Protein AF-A0A821GMG8-F1 (afdb_monomer_lite)

Foldseek 3Di:
DDFFLVSLQVLLVVLVVVVVLQPPLVVLCVLSVVSHPPDPVVVVVRGPDGDDDDPSNVVSSVSSVVSVPPDRDDDDDDPVDDDDDDD

Organism: NCBI:txid392030

Secondary structure (DSSP, 8-state):
--SSHHHHHHHHHHHHHTTTTSTTHHHHHHHHHTTS--SHHHHHHGGGPPP---HHHHHHHHHHHHHHHS----PPP-TTS------

Structure (mmCIF, N/CA/C/O backbone):
data_AF-A0A821GMG8-F1
#
_entry.id   AF-A0A821GMG8-F1
#
loop_
_atom_site.group_PDB
_atom_site.id
_atom_site.type_symbol
_atom_site.label_atom_id
_atom_site.label_alt_id
_atom_site.label_comp_id
_atom_site.label_asym_id
_atom_site.label_entity_id
_atom_site.label_seq_id
_atom_site.pdbx_PDB_ins_code
_atom_site.Cartn_x
_atom_site.Cartn_y
_atom_site.Cartn_z
_atom_site.occupancy
_atom_site.B_iso_or_equiv
_atom_site.auth_seq_id
_atom_site.auth_comp_id
_atom_site.auth_asym_id
_atom_site.auth_atom_id
_atom_site.pdbx_PDB_model_num
ATOM 1 N N . LEU A 1 1 ? -12.978 -6.201 3.216 1.00 65.12 1 LEU A N 1
ATOM 2 C CA . LEU A 1 1 ? -12.675 -4.767 3.429 1.00 65.12 1 LEU A CA 1
ATOM 3 C C . LEU A 1 1 ? -12.396 -4.571 4.914 1.00 65.12 1 LEU A C 1
ATOM 5 O O . LEU A 1 1 ? -13.017 -5.297 5.686 1.00 65.12 1 LEU A O 1
ATOM 9 N N . PRO A 1 2 ? -11.446 -3.706 5.311 1.00 65.88 2 PRO A N 1
ATOM 10 C CA . PRO A 1 2 ? -11.138 -3.484 6.723 1.00 65.88 2 PRO A CA 1
ATOM 11 C C . PRO A 1 2 ? -12.375 -2.934 7.436 1.00 65.88 2 PRO A C 1
ATOM 13 O O . PRO A 1 2 ? -12.980 -1.979 6.958 1.00 65.88 2 PRO A O 1
ATOM 16 N N . GLN A 1 3 ? -12.773 -3.551 8.545 1.00 70.62 3 GLN A N 1
ATOM 17 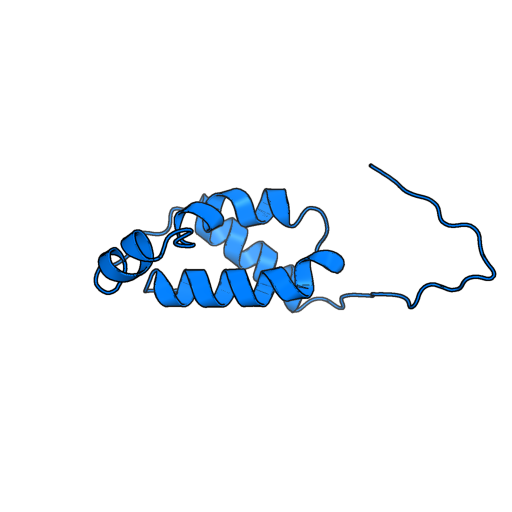C CA . GLN A 1 3 ? -13.959 -3.127 9.304 1.00 70.62 3 GLN A CA 1
ATOM 18 C C . GLN A 1 3 ? -13.603 -2.103 10.384 1.00 70.62 3 GLN A C 1
ATOM 20 O O . GLN A 1 3 ? -14.455 -1.353 10.862 1.00 70.62 3 GLN A O 1
ATOM 25 N N . THR A 1 4 ? -12.321 -2.053 10.750 1.00 73.94 4 THR A N 1
ATOM 26 C CA . THR A 1 4 ? -11.791 -1.135 11.750 1.00 73.94 4 THR A CA 1
ATOM 27 C C . THR A 1 4 ? -10.72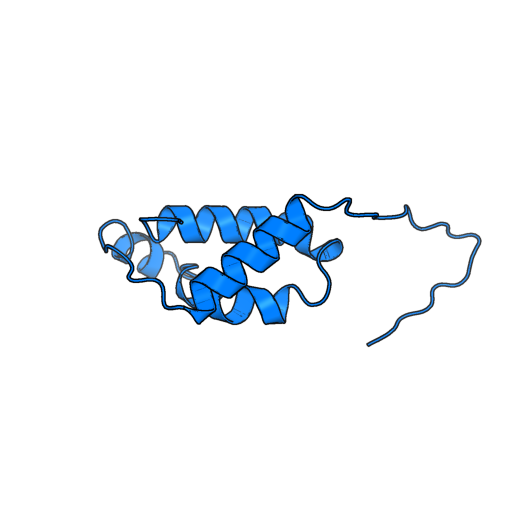4 -0.216 11.148 1.00 73.94 4 THR A C 1
ATOM 29 O O . THR A 1 4 ? -9.972 -0.612 10.251 1.00 73.94 4 THR A O 1
ATOM 32 N N . PRO A 1 5 ? -10.587 1.018 11.662 1.00 71.69 5 PRO A N 1
ATOM 33 C CA . PRO A 1 5 ? -9.523 1.930 11.242 1.00 71.69 5 PRO A CA 1
ATOM 34 C C . PRO A 1 5 ? -8.129 1.378 11.571 1.00 71.69 5 PRO A C 1
ATOM 36 O O . PRO A 1 5 ? -7.160 1.712 10.894 1.00 71.69 5 PRO A O 1
ATOM 39 N N . ASP A 1 6 ? -8.011 0.505 12.576 1.00 76.06 6 ASP A N 1
ATOM 40 C CA . ASP A 1 6 ? -6.749 -0.157 12.912 1.00 76.06 6 ASP A CA 1
ATOM 41 C C . ASP A 1 6 ? -6.342 -1.186 11.844 1.00 76.06 6 ASP A C 1
ATOM 43 O O . ASP A 1 6 ? -5.179 -1.226 11.445 1.00 76.06 6 ASP A O 1
ATOM 47 N N . GLU A 1 7 ? -7.288 -1.968 11.315 1.00 78.94 7 GLU A N 1
ATOM 48 C CA . GLU A 1 7 ? -7.047 -2.862 10.173 1.00 78.94 7 GLU A CA 1
ATOM 49 C C . GLU A 1 7 ? -6.671 -2.087 8.911 1.00 78.94 7 GLU A C 1
ATOM 51 O O . GLU A 1 7 ? -5.702 -2.446 8.240 1.00 78.94 7 GLU A O 1
ATOM 56 N N . ALA A 1 8 ? -7.393 -1.001 8.611 1.00 77.88 8 ALA A N 1
ATOM 57 C CA . ALA A 1 8 ? -7.080 -0.139 7.474 1.00 77.88 8 ALA A CA 1
ATOM 58 C C . ALA A 1 8 ? -5.667 0.453 7.610 1.00 77.88 8 ALA A C 1
ATOM 60 O O . ALA A 1 8 ? -4.865 0.380 6.681 1.00 77.88 8 ALA A O 1
ATOM 61 N N . CYS A 1 9 ? -5.315 0.956 8.795 1.00 78.69 9 CYS A N 1
ATOM 62 C CA . CYS A 1 9 ? -3.985 1.480 9.092 1.00 78.69 9 CYS A CA 1
ATOM 63 C C . CYS A 1 9 ? -2.889 0.412 8.954 1.00 78.69 9 CYS A C 1
ATOM 65 O O . CYS A 1 9 ? -1.864 0.664 8.319 1.00 78.69 9 CYS A O 1
ATOM 67 N N . LYS A 1 10 ? -3.093 -0.788 9.514 1.00 82.75 10 LYS A N 1
ATOM 68 C CA . LYS A 1 10 ? -2.148 -1.909 9.385 1.00 82.75 10 LYS A CA 1
ATOM 69 C C . LYS A 1 10 ? -1.936 -2.293 7.927 1.00 82.75 10 LYS A C 1
ATOM 71 O O . LYS A 1 10 ? -0.791 -2.469 7.519 1.00 82.75 10 LYS A O 1
ATOM 76 N N . PHE A 1 11 ? -3.010 -2.369 7.143 1.00 84.62 11 PHE A N 1
ATOM 77 C CA . PHE A 1 11 ? -2.923 -2.661 5.717 1.00 84.62 11 PHE A CA 1
ATOM 78 C C . PHE A 1 11 ? -2.137 -1.586 4.965 1.00 84.62 11 PHE A C 1
ATOM 80 O O . PHE A 1 11 ? -1.208 -1.918 4.237 1.00 84.62 11 PHE A O 1
ATOM 87 N N . VAL A 1 12 ? -2.454 -0.304 5.169 1.00 82.75 12 VAL A N 1
ATOM 88 C CA . VAL A 1 12 ? -1.752 0.796 4.489 1.00 82.75 12 VAL A CA 1
ATOM 89 C C . VAL A 1 12 ? -0.270 0.808 4.856 1.00 82.75 12 VAL A C 1
ATOM 91 O O . VAL A 1 12 ? 0.567 0.956 3.972 1.00 82.75 12 VAL A O 1
ATOM 94 N N . LYS A 1 13 ? 0.076 0.577 6.128 1.00 83.88 13 LYS A N 1
ATOM 95 C CA . LYS A 1 13 ? 1.476 0.459 6.568 1.00 83.88 13 LYS A CA 1
ATOM 96 C C . LYS A 1 13 ? 2.193 -0.735 5.940 1.00 83.88 13 LYS A C 1
ATOM 98 O O . LYS A 1 13 ? 3.350 -0.612 5.550 1.00 83.88 13 LYS A O 1
ATOM 103 N N . ALA A 1 14 ? 1.520 -1.880 5.824 1.00 84.44 14 ALA A N 1
ATOM 104 C CA . ALA A 1 14 ? 2.073 -3.042 5.135 1.00 84.44 14 ALA A CA 1
ATOM 105 C C . ALA A 1 14 ? 2.288 -2.745 3.643 1.00 84.44 14 ALA A C 1
ATOM 107 O O . ALA A 1 14 ? 3.355 -3.023 3.107 1.00 84.44 14 ALA A O 1
ATOM 108 N N . ALA A 1 15 ? 1.319 -2.105 2.987 1.00 84.19 15 ALA A N 1
ATOM 109 C CA . ALA A 1 15 ? 1.422 -1.699 1.590 1.00 84.19 15 ALA A CA 1
ATOM 110 C C . ALA A 1 15 ? 2.515 -0.634 1.366 1.00 84.19 15 ALA A C 1
ATOM 112 O O . ALA A 1 15 ? 3.187 -0.652 0.337 1.00 84.19 15 ALA A O 1
ATOM 113 N N . GLU A 1 16 ? 2.754 0.250 2.341 1.00 84.69 16 GLU A N 1
ATOM 114 C CA . GLU A 1 16 ? 3.813 1.262 2.292 1.00 84.69 16 GLU A CA 1
ATOM 115 C C . GLU A 1 16 ? 5.216 0.640 2.218 1.00 84.69 16 GLU A C 1
ATOM 117 O O . GLU A 1 16 ? 6.081 1.171 1.518 1.00 84.69 16 GLU A O 1
ATOM 122 N N . TYR A 1 17 ? 5.447 -0.514 2.852 1.00 84.44 17 TYR A N 1
ATOM 123 C CA . TYR A 1 17 ? 6.707 -1.253 2.702 1.00 84.44 17 TYR A CA 1
ATOM 124 C C . TYR A 1 17 ? 6.992 -1.594 1.228 1.00 84.44 17 TYR A C 1
ATOM 126 O O . TYR A 1 17 ? 8.123 -1.471 0.751 1.00 84.44 17 TYR A O 1
ATOM 134 N N . TYR A 1 18 ? 5.938 -1.911 0.472 1.00 83.75 18 TYR A N 1
ATOM 135 C CA . TYR A 1 18 ? 5.998 -2.225 -0.953 1.00 83.75 18 TYR A CA 1
ATOM 136 C C . TYR A 1 18 ? 5.814 -1.000 -1.864 1.00 83.75 18 TYR A C 1
ATOM 138 O O . TYR A 1 18 ? 5.749 -1.146 -3.083 1.00 83.75 18 TYR A O 1
ATOM 146 N N . ARG A 1 19 ? 5.809 0.232 -1.333 1.00 82.75 19 ARG A N 1
ATOM 147 C CA . ARG A 1 19 ? 5.601 1.456 -2.136 1.00 82.75 19 ARG A CA 1
ATOM 148 C C . ARG A 1 19 ? 6.593 1.624 -3.289 1.00 82.75 19 ARG A C 1
ATOM 150 O O . ARG A 1 19 ? 6.264 2.262 -4.277 1.00 82.75 19 ARG A O 1
ATOM 157 N N . LYS A 1 20 ? 7.809 1.068 -3.167 1.00 80.50 20 LYS A N 1
ATOM 158 C CA . LYS A 1 20 ? 8.839 1.104 -4.226 1.00 80.50 20 LYS A CA 1
ATOM 159 C C . LYS A 1 20 ? 8.453 0.283 -5.456 1.00 80.50 20 LYS A C 1
ATOM 161 O O . LYS A 1 20 ? 8.976 0.525 -6.534 1.00 80.50 20 LYS A O 1
ATOM 166 N N . PHE A 1 21 ? 7.573 -0.689 -5.269 1.00 79.56 21 PHE A N 1
ATOM 167 C CA . PHE A 1 21 ? 7.109 -1.591 -6.307 1.00 79.56 21 PHE A CA 1
ATOM 168 C C . PHE A 1 21 ? 5.779 -1.124 -6.914 1.00 79.56 21 PHE A C 1
ATOM 170 O O . PHE A 1 21 ? 5.439 -1.501 -8.031 1.00 79.56 21 PHE A O 1
ATOM 177 N N . ILE A 1 22 ? 5.027 -0.295 -6.185 1.00 82.00 22 ILE A N 1
ATOM 178 C CA . ILE A 1 22 ? 3.711 0.187 -6.597 1.00 82.00 22 ILE A CA 1
ATOM 179 C C . ILE A 1 22 ? 3.873 1.544 -7.299 1.00 82.00 22 ILE A C 1
ATOM 181 O O . ILE A 1 22 ? 4.227 2.536 -6.650 1.00 82.00 22 ILE A O 1
ATOM 185 N N . PRO A 1 23 ? 3.591 1.640 -8.610 1.00 81.31 23 PRO A N 1
ATOM 186 C CA . PRO A 1 23 ? 3.667 2.911 -9.313 1.00 81.31 23 PRO A CA 1
ATOM 187 C C . PRO A 1 23 ? 2.638 3.885 -8.734 1.00 81.31 23 PRO A C 1
ATOM 189 O O . PRO A 1 23 ? 1.487 3.525 -8.499 1.00 81.31 23 PRO A O 1
ATOM 192 N N . LYS A 1 24 ? 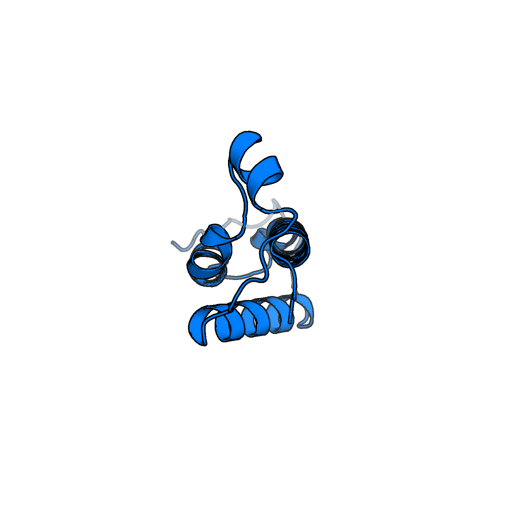3.054 5.138 -8.512 1.00 81.94 24 LYS A N 1
ATOM 193 C CA . LYS A 1 24 ? 2.183 6.214 -8.003 1.00 81.94 24 LYS A CA 1
ATOM 194 C C . LYS A 1 24 ? 1.472 5.864 -6.684 1.00 81.94 24 LYS A C 1
ATOM 196 O O . LYS A 1 24 ? 0.383 6.371 -6.425 1.00 81.94 24 LYS A O 1
ATOM 201 N N . PHE A 1 25 ? 2.106 5.062 -5.818 1.00 83.50 25 PHE A N 1
ATOM 202 C CA . PHE A 1 25 ? 1.553 4.656 -4.518 1.00 83.50 25 PHE A CA 1
ATOM 203 C C . PHE A 1 25 ? 0.938 5.821 -3.729 1.00 83.50 25 PHE A C 1
ATOM 205 O O . PHE A 1 25 ? -0.173 5.698 -3.226 1.00 83.50 25 PHE A O 1
ATOM 212 N N . SER A 1 26 ? 1.616 6.973 -3.672 1.00 82.06 26 SER A N 1
ATOM 213 C CA . SER A 1 26 ? 1.131 8.154 -2.946 1.00 82.06 26 SER A CA 1
ATOM 214 C C . SER A 1 26 ? -0.233 8.657 -3.431 1.00 82.06 26 SER A C 1
ATOM 216 O O . SER A 1 26 ? -1.022 9.102 -2.607 1.00 82.06 26 SER A O 1
ATOM 218 N N . GLN A 1 27 ? -0.522 8.569 -4.736 1.00 85.00 27 GLN A N 1
ATOM 219 C CA . GLN A 1 27 ? -1.807 8.989 -5.312 1.00 85.00 27 GLN A CA 1
ATOM 220 C C . GLN A 1 27 ? -2.917 7.974 -5.024 1.00 85.00 27 GLN A C 1
ATOM 222 O O . GLN A 1 27 ? -4.058 8.356 -4.803 1.00 85.00 27 GLN A O 1
ATOM 227 N N . ILE A 1 28 ? -2.586 6.682 -4.995 1.00 84.62 28 ILE A N 1
ATOM 228 C CA . ILE A 1 28 ? -3.556 5.614 -4.713 1.00 84.62 28 ILE A CA 1
ATOM 229 C C . ILE A 1 28 ? -3.866 5.557 -3.209 1.00 84.62 28 ILE A C 1
ATOM 231 O O . ILE A 1 28 ? -5.000 5.323 -2.810 1.00 84.62 28 ILE A O 1
ATOM 235 N N . ALA A 1 29 ? -2.868 5.794 -2.354 1.00 82.44 29 ALA A N 1
ATOM 236 C CA . ALA A 1 29 ? -3.002 5.744 -0.899 1.00 82.44 29 ALA A CA 1
ATOM 237 C C . ALA A 1 29 ? -3.508 7.059 -0.267 1.00 82.44 29 ALA A C 1
ATOM 239 O O . ALA A 1 29 ? -3.812 7.074 0.924 1.00 82.44 29 ALA A O 1
ATOM 240 N N . GLU A 1 30 ? -3.611 8.150 -1.032 1.00 84.19 30 GLU A N 1
ATOM 241 C CA . GLU A 1 30 ? -4.204 9.439 -0.626 1.00 84.19 30 GLU A CA 1
ATOM 242 C C . GLU A 1 30 ? -5.551 9.296 0.110 1.00 84.19 30 GLU A C 1
ATOM 244 O O . GLU A 1 30 ? -5.635 9.734 1.261 1.00 84.19 30 GLU A O 1
ATOM 249 N N . PRO A 1 31 ? -6.582 8.639 -0.462 1.00 81.06 31 PRO A N 1
ATOM 250 C CA . PRO A 1 31 ? -7.867 8.471 0.217 1.00 81.06 31 PRO A CA 1
ATOM 251 C C . PRO A 1 31 ? -7.735 7.660 1.514 1.00 81.06 31 PRO A C 1
ATOM 253 O O . PRO A 1 31 ? -8.385 7.964 2.511 1.00 81.06 31 PRO A O 1
ATOM 256 N N . LEU A 1 32 ? -6.819 6.688 1.545 1.00 76.88 32 LEU A N 1
ATOM 257 C CA . LEU A 1 32 ? -6.602 5.810 2.695 1.00 76.88 32 LEU A CA 1
ATOM 258 C C . LEU A 1 32 ? -5.759 6.452 3.811 1.00 76.88 32 LEU A C 1
ATOM 260 O O . LEU A 1 32 ? -5.833 6.011 4.960 1.00 76.88 32 LEU A O 1
ATOM 264 N N . ARG A 1 33 ? -5.000 7.524 3.528 1.00 74.94 33 ARG A N 1
ATOM 265 C CA . ARG A 1 33 ? -4.228 8.274 4.542 1.00 74.94 33 ARG A CA 1
ATOM 266 C C . ARG A 1 33 ? -5.115 8.879 5.623 1.00 74.94 33 ARG A C 1
ATOM 268 O O . ARG A 1 33 ? -4.644 9.034 6.745 1.00 74.94 33 ARG A O 1
ATOM 275 N N . LYS A 1 34 ? -6.389 9.155 5.328 1.00 71.31 34 LYS A N 1
ATOM 276 C CA . LYS A 1 34 ? -7.373 9.638 6.311 1.00 71.31 34 LYS A CA 1
ATOM 277 C C . LYS A 1 34 ? -7.563 8.665 7.481 1.00 71.31 34 LYS A C 1
ATOM 279 O O . LYS A 1 34 ? -7.827 9.100 8.598 1.00 71.31 34 LYS A O 1
ATOM 284 N N . PHE A 1 35 ? -7.380 7.364 7.241 1.00 68.44 35 PHE A N 1
ATOM 285 C CA . PHE A 1 35 ? -7.511 6.316 8.258 1.00 68.44 35 PHE A CA 1
ATOM 286 C C . PHE A 1 35 ? -6.206 5.972 8.966 1.00 68.44 35 PHE A C 1
ATOM 288 O O . PHE A 1 35 ? -6.227 5.205 9.926 1.00 68.44 35 PHE A O 1
ATOM 295 N N . VAL A 1 36 ? -5.069 6.510 8.517 1.00 69.06 36 VAL A N 1
ATOM 296 C CA . VAL A 1 36 ? -3.777 6.281 9.163 1.00 69.06 36 VAL A CA 1
ATOM 297 C C . VAL A 1 36 ? -3.583 7.359 10.231 1.00 69.06 36 VAL A C 1
ATOM 299 O O . VAL A 1 36 ? -3.273 8.499 9.894 1.00 69.06 36 VAL A O 1
ATOM 302 N N . PRO A 1 37 ? -3.743 7.045 11.529 1.00 64.94 37 PRO A N 1
ATOM 303 C CA . PRO A 1 37 ? -3.539 8.024 12.584 1.00 64.94 37 PRO A CA 1
ATOM 304 C C . PRO A 1 37 ? -2.064 8.438 12.650 1.00 64.94 37 PRO A C 1
ATOM 306 O O . PRO A 1 37 ? -1.198 7.670 13.085 1.00 64.94 37 PRO A O 1
ATOM 309 N N . THR A 1 38 ? -1.787 9.676 12.245 1.00 63.91 38 THR A N 1
ATOM 310 C CA . THR A 1 38 ? -0.439 10.265 12.195 1.00 63.91 38 THR A CA 1
ATOM 311 C C . THR A 1 38 ? 0.082 10.632 13.583 1.00 63.91 38 THR A C 1
ATOM 313 O O . THR A 1 38 ? 1.284 10.761 13.791 1.00 63.91 38 THR A O 1
ATOM 316 N N . THR A 1 39 ? -0.812 10.782 14.565 1.00 58.19 39 THR A N 1
ATOM 317 C CA . THR A 1 39 ? -0.459 11.138 15.945 1.00 58.19 39 THR A CA 1
ATOM 318 C C . THR A 1 39 ? -0.920 10.081 16.946 1.00 58.19 39 THR A C 1
ATOM 320 O O . THR A 1 39 ? -1.969 9.450 16.794 1.00 58.19 39 THR A O 1
ATOM 323 N N . ARG A 1 40 ? -0.161 9.920 18.043 1.00 56.12 40 ARG A N 1
ATOM 324 C CA . ARG A 1 40 ? -0.510 9.014 19.161 1.00 56.12 40 ARG A CA 1
ATOM 325 C C . ARG A 1 40 ? -1.885 9.332 19.775 1.00 56.12 40 ARG A C 1
ATOM 327 O O . ARG A 1 40 ? -2.540 8.446 20.319 1.00 56.12 40 ARG A O 1
ATOM 334 N N . ILE A 1 41 ? -2.333 10.583 19.658 1.00 56.12 41 ILE A N 1
ATOM 335 C CA . ILE A 1 41 ? -3.642 11.059 20.125 1.00 56.12 41 ILE A CA 1
ATOM 336 C C . ILE A 1 41 ? -4.768 10.482 19.250 1.00 56.12 41 ILE A C 1
ATOM 338 O O . ILE A 1 41 ? -5.747 9.950 19.773 1.00 56.12 41 ILE A O 1
ATOM 342 N N . GLN A 1 42 ? -4.600 10.496 17.925 1.00 59.41 42 GLN A N 1
ATOM 343 C CA . GLN A 1 42 ? -5.559 9.908 16.981 1.00 59.41 42 GLN A CA 1
ATOM 344 C C . GLN A 1 42 ? -5.615 8.376 17.097 1.00 59.41 42 GLN A C 1
ATOM 346 O O . GLN A 1 42 ? -6.695 7.797 17.011 1.00 59.41 42 GLN A O 1
ATOM 351 N N . GLN A 1 43 ? -4.487 7.722 17.405 1.00 58.84 43 GLN A N 1
ATOM 352 C CA . GLN A 1 43 ? -4.434 6.272 17.652 1.00 58.84 43 GLN A CA 1
ATOM 353 C C . GLN A 1 43 ? -5.286 5.838 18.853 1.00 58.84 43 GLN A C 1
ATOM 355 O O . GLN A 1 43 ? -5.907 4.779 18.815 1.00 58.84 43 GLN A O 1
ATOM 360 N N . LYS A 1 44 ? -5.342 6.645 19.924 1.00 55.34 44 LYS A N 1
ATOM 361 C CA . LYS A 1 44 ? -6.208 6.361 21.082 1.00 55.34 44 LYS A CA 1
ATOM 362 C C . LYS A 1 44 ? -7.692 6.591 20.774 1.00 55.34 44 LYS A C 1
ATOM 364 O O . LYS A 1 44 ? -8.524 5.863 21.306 1.00 55.34 44 LYS A O 1
ATOM 369 N N . LYS A 1 45 ? -8.016 7.564 19.914 1.00 54.75 45 LYS A N 1
ATOM 370 C CA . LYS A 1 45 ? -9.398 7.945 19.568 1.00 54.75 45 LYS A CA 1
ATOM 371 C C . LYS A 1 45 ? -10.039 7.010 18.529 1.00 54.75 45 LYS A C 1
ATOM 373 O O . LYS A 1 45 ? -11.232 6.754 18.612 1.00 54.75 45 LYS A O 1
ATOM 378 N N . GLY A 1 46 ? -9.246 6.451 17.610 1.00 55.75 46 GLY A N 1
ATOM 379 C CA . GLY A 1 46 ? -9.723 5.576 16.529 1.00 55.75 46 GLY A CA 1
ATOM 380 C C . GLY A 1 46 ? -10.010 4.119 16.918 1.00 55.75 46 GLY A C 1
ATOM 381 O O . GLY A 1 46 ? -10.607 3.396 16.136 1.00 55.75 46 GLY A O 1
ATOM 382 N N . LYS A 1 47 ? -9.643 3.656 18.121 1.00 55.78 47 LYS A N 1
ATOM 383 C CA . LYS A 1 47 ? -9.767 2.232 18.510 1.00 55.78 47 LYS A CA 1
ATOM 384 C C . LYS A 1 47 ? -11.200 1.676 18.592 1.00 55.78 47 LYS A C 1
ATOM 386 O O . LYS A 1 47 ? -11.346 0.472 18.767 1.00 55.78 47 LYS A O 1
ATOM 391 N N . LYS A 1 48 ? -12.239 2.516 18.530 1.00 52.38 48 LYS A N 1
ATOM 392 C CA . LYS A 1 48 ? -13.640 2.104 18.761 1.00 52.38 48 LYS A CA 1
ATOM 393 C C . LYS A 1 48 ? -14.632 2.569 17.691 1.00 52.38 48 LYS A C 1
ATOM 395 O O . LYS A 1 48 ? -15.828 2.366 17.863 1.00 52.38 48 LYS A O 1
ATOM 400 N N . THR A 1 49 ? -14.177 3.211 16.618 1.00 58.69 49 THR A N 1
ATOM 401 C CA . THR A 1 49 ? -15.083 3.782 15.612 1.00 58.69 49 THR A CA 1
ATOM 402 C C . THR A 1 49 ? -15.209 2.827 14.432 1.00 58.69 49 THR A C 1
ATOM 404 O O . THR A 1 49 ? -14.203 2.481 13.818 1.00 58.69 49 THR A O 1
ATOM 407 N N . ILE A 1 50 ? -16.434 2.403 14.121 1.00 60.09 50 ILE A N 1
ATOM 408 C CA . ILE A 1 50 ? -16.745 1.712 12.866 1.00 60.09 50 ILE A CA 1
ATOM 409 C C . ILE A 1 50 ? -16.539 2.736 11.748 1.00 60.09 50 ILE A C 1
ATOM 411 O O . ILE A 1 50 ? -17.103 3.829 11.805 1.00 60.09 50 ILE A O 1
ATOM 415 N N . ILE A 1 51 ? -15.685 2.416 10.778 1.00 67.38 51 ILE A N 1
ATOM 416 C CA . ILE A 1 51 ? -15.438 3.289 9.628 1.00 67.38 51 ILE A CA 1
ATOM 417 C C . ILE A 1 51 ? -16.395 2.930 8.494 1.00 67.38 51 ILE A C 1
ATOM 419 O O . ILE A 1 51 ? -16.507 1.768 8.112 1.00 67.38 51 ILE A O 1
ATOM 423 N N . THR A 1 52 ? -17.076 3.926 7.934 1.00 66.94 52 THR A N 1
ATOM 424 C CA . THR A 1 52 ? -17.774 3.781 6.653 1.00 66.94 52 THR A CA 1
ATOM 425 C C . THR A 1 52 ? -16.789 4.116 5.548 1.00 66.94 52 THR A C 1
ATOM 427 O O . THR A 1 52 ? -16.456 5.288 5.370 1.00 66.94 52 THR A O 1
ATOM 430 N N . LEU A 1 53 ? -16.298 3.090 4.846 1.00 68.56 53 LEU A N 1
ATOM 431 C CA . LEU A 1 53 ? -15.478 3.311 3.662 1.00 68.56 53 LEU A CA 1
ATOM 432 C C . LEU A 1 53 ? -16.354 3.850 2.529 1.00 68.56 53 LEU A C 1
ATOM 434 O O . LEU A 1 53 ? -17.409 3.293 2.228 1.00 68.56 53 LEU A O 1
ATOM 438 N N . THR A 1 54 ? -15.893 4.926 1.909 1.00 80.56 54 THR A N 1
ATOM 439 C CA . THR A 1 54 ? -16.477 5.489 0.688 1.00 80.56 54 THR A CA 1
ATOM 440 C C . THR A 1 54 ? -16.032 4.659 -0.522 1.00 80.56 54 THR A C 1
ATOM 442 O O . THR A 1 54 ? -15.005 3.980 -0.468 1.00 80.56 54 THR A O 1
ATOM 445 N N . ASP A 1 55 ? -16.768 4.725 -1.633 1.00 81.75 55 ASP A N 1
ATOM 446 C CA . ASP A 1 55 ? -16.451 3.996 -2.874 1.00 81.75 55 ASP A CA 1
ATOM 447 C C . ASP A 1 55 ? -15.003 4.233 -3.358 1.00 81.75 55 ASP A C 1
ATOM 449 O O . ASP A 1 55 ? -14.283 3.290 -3.691 1.00 81.75 55 ASP A O 1
ATOM 453 N N . ASP A 1 56 ? -14.514 5.475 -3.258 1.00 81.69 56 ASP A N 1
ATOM 454 C CA . ASP A 1 56 ? -13.132 5.839 -3.606 1.00 81.69 56 ASP A CA 1
ATOM 455 C C . ASP A 1 56 ? -12.078 5.100 -2.765 1.00 81.69 56 ASP A C 1
ATOM 457 O O . ASP A 1 56 ? -11.016 4.715 -3.259 1.00 81.69 56 ASP A O 1
ATOM 461 N N . GLU A 1 57 ? -12.362 4.877 -1.482 1.00 80.56 57 GLU A N 1
ATOM 462 C CA . GLU A 1 57 ? -11.450 4.213 -0.547 1.00 80.56 57 GLU A CA 1
ATOM 463 C C . GLU A 1 57 ? -11.431 2.702 -0.791 1.00 80.56 57 GLU A C 1
ATOM 465 O O . GLU A 1 57 ? -10.373 2.071 -0.721 1.00 80.56 57 GLU A O 1
ATOM 470 N N . ILE A 1 58 ? -12.583 2.129 -1.147 1.00 83.94 58 ILE A N 1
ATOM 471 C CA . ILE A 1 58 ? -12.707 0.730 -1.569 1.00 83.94 58 ILE A CA 1
ATOM 472 C C . ILE A 1 58 ? -11.916 0.510 -2.859 1.00 83.94 58 ILE A C 1
ATOM 474 O O . ILE A 1 58 ? -11.089 -0.401 -2.929 1.00 83.94 58 ILE A O 1
ATOM 478 N N . LYS A 1 59 ? -12.089 1.390 -3.848 1.00 87.81 59 LYS A N 1
ATOM 479 C CA . LYS A 1 59 ? -11.373 1.329 -5.124 1.00 87.81 59 LYS A CA 1
ATOM 480 C C . LYS A 1 59 ? -9.861 1.445 -4.942 1.00 87.81 59 LYS A C 1
ATOM 482 O O . LYS A 1 59 ? -9.107 0.676 -5.540 1.00 87.81 59 LYS A O 1
ATOM 487 N N . ALA A 1 60 ? -9.409 2.358 -4.085 1.00 86.00 60 ALA A N 1
ATOM 488 C CA . ALA A 1 60 ? -8.000 2.483 -3.723 1.00 86.00 60 ALA A CA 1
ATOM 489 C C . ALA A 1 60 ? -7.458 1.209 -3.055 1.00 86.00 60 ALA A C 1
ATOM 491 O O . ALA A 1 60 ? -6.368 0.738 -3.388 1.00 86.00 60 ALA A O 1
ATOM 492 N N . PHE A 1 61 ? -8.229 0.616 -2.139 1.00 85.19 61 PHE A N 1
ATOM 493 C CA . PHE A 1 61 ? -7.860 -0.626 -1.464 1.00 85.19 61 PHE A CA 1
ATOM 494 C C . PHE A 1 61 ? -7.733 -1.796 -2.448 1.00 85.19 61 PHE A C 1
ATOM 496 O O . PHE A 1 61 ? -6.756 -2.546 -2.401 1.00 85.19 61 PHE A O 1
ATOM 503 N N . GLU A 1 62 ? -8.686 -1.943 -3.368 1.00 87.56 62 GLU A N 1
ATOM 504 C CA . GLU A 1 62 ? -8.646 -2.975 -4.404 1.00 87.56 62 GLU A CA 1
ATOM 505 C C . GLU A 1 62 ? -7.486 -2.779 -5.376 1.00 87.56 62 GLU A C 1
ATOM 507 O O . GLU A 1 62 ? -6.810 -3.750 -5.721 1.00 87.56 62 GLU A O 1
ATOM 512 N N . GLN A 1 63 ? -7.198 -1.535 -5.770 1.00 87.62 63 GLN A N 1
ATOM 513 C CA . GLN A 1 63 ? -6.023 -1.226 -6.580 1.00 87.62 63 GLN A CA 1
ATOM 514 C C . GLN A 1 63 ? -4.734 -1.637 -5.868 1.00 87.62 63 GLN A C 1
ATOM 516 O O . GLN A 1 63 ? -3.930 -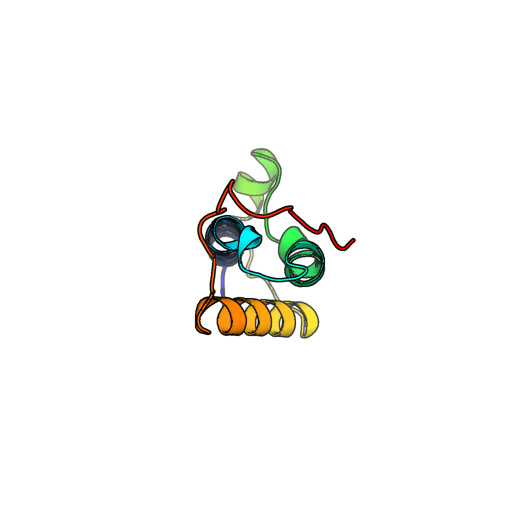2.362 -6.453 1.00 87.62 63 GLN A O 1
ATOM 521 N N . LEU A 1 64 ? -4.548 -1.244 -4.603 1.00 85.12 64 LEU A N 1
ATOM 522 C CA . LEU A 1 64 ? -3.375 -1.643 -3.817 1.00 85.12 64 LEU A CA 1
ATOM 523 C C . LEU A 1 64 ? -3.265 -3.161 -3.697 1.00 85.12 64 LEU A C 1
ATOM 525 O O . LEU A 1 64 ? -2.185 -3.712 -3.896 1.00 85.12 64 LEU A O 1
ATOM 529 N N . LYS A 1 65 ? -4.380 -3.848 -3.431 1.00 86.69 65 LYS A N 1
ATOM 530 C CA . LYS A 1 65 ? -4.417 -5.310 -3.375 1.00 86.69 65 LYS A CA 1
ATOM 531 C C . LYS A 1 65 ? -3.978 -5.921 -4.703 1.00 86.69 65 LYS A C 1
ATOM 533 O O . LYS A 1 65 ? -3.133 -6.807 -4.695 1.00 86.69 65 LYS A O 1
ATOM 538 N N . LYS A 1 66 ? -4.491 -5.416 -5.829 1.00 87.12 66 LYS A N 1
ATOM 539 C CA . LYS A 1 66 ? -4.117 -5.880 -7.169 1.00 87.12 66 LYS A CA 1
ATOM 540 C C . LYS A 1 66 ? -2.625 -5.699 -7.428 1.00 87.12 66 LYS A C 1
ATOM 542 O O . LYS A 1 66 ? -1.997 -6.626 -7.931 1.00 87.12 66 LYS A O 1
ATOM 547 N N . PHE A 1 67 ? -2.051 -4.551 -7.068 1.00 83.75 67 PHE A N 1
ATOM 548 C CA . PHE A 1 67 ? -0.612 -4.323 -7.213 1.00 83.75 67 PHE A CA 1
ATOM 549 C C . PHE A 1 67 ? 0.213 -5.264 -6.333 1.00 83.75 67 PHE A C 1
ATOM 551 O O . PHE A 1 67 ? 1.208 -5.786 -6.807 1.00 83.75 67 PHE A O 1
ATOM 558 N N . LEU A 1 68 ? -0.214 -5.535 -5.097 1.00 80.62 68 LEU A N 1
ATOM 559 C CA . LEU A 1 68 ? 0.475 -6.467 -4.197 1.00 80.62 68 LEU A CA 1
ATOM 560 C C . LEU A 1 68 ? 0.394 -7.932 -4.653 1.00 80.62 68 LEU A C 1
ATOM 562 O O . LEU A 1 68 ? 1.296 -8.706 -4.356 1.00 80.62 68 LEU A O 1
ATOM 566 N N . THR A 1 69 ? -0.683 -8.324 -5.340 1.00 83.69 69 THR A N 1
ATOM 567 C CA . THR A 1 69 ? -0.865 -9.693 -5.857 1.00 83.69 69 THR A CA 1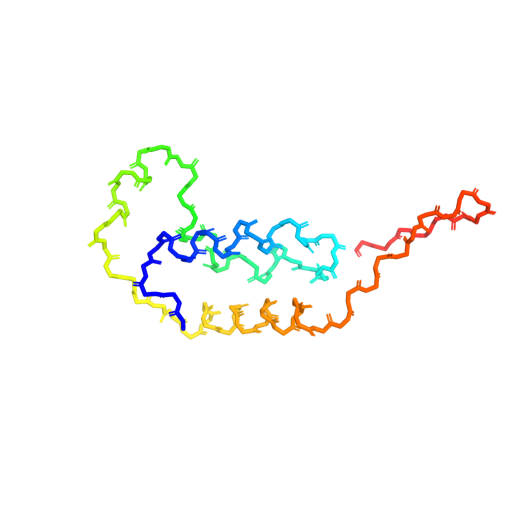
ATOM 568 C C . THR A 1 69 ? -0.310 -9.902 -7.264 1.00 83.69 69 THR A C 1
ATOM 570 O O . THR A 1 69 ? -0.197 -11.042 -7.705 1.00 83.69 69 THR A O 1
ATOM 573 N N . THR A 1 70 ? -0.029 -8.824 -7.997 1.00 80.88 70 THR A N 1
ATOM 574 C CA . THR A 1 70 ? 0.610 -8.893 -9.318 1.00 80.88 70 THR A CA 1
ATOM 575 C C . THR A 1 70 ? 2.120 -8.947 -9.123 1.00 80.88 70 THR A C 1
ATOM 577 O O . THR A 1 70 ? 2.626 -8.412 -8.143 1.00 80.88 70 THR A O 1
ATOM 580 N N . ASP A 1 71 ? 2.846 -9.592 -10.034 1.00 66.25 71 ASP A N 1
ATOM 581 C CA . ASP A 1 71 ? 4.295 -9.718 -9.904 1.00 66.25 71 ASP A CA 1
ATOM 582 C C . ASP A 1 71 ? 4.976 -8.337 -9.920 1.00 66.25 71 ASP A C 1
ATOM 584 O O . ASP A 1 71 ? 4.866 -7.556 -10.872 1.00 66.25 71 ASP A O 1
ATOM 588 N N . LEU A 1 72 ? 5.634 -8.014 -8.810 1.00 64.06 72 LEU A N 1
ATOM 589 C CA . LEU A 1 72 ? 6.234 -6.721 -8.522 1.00 64.06 72 LEU A CA 1
ATOM 590 C C . LEU A 1 72 ? 7.733 -6.811 -8.820 1.00 64.06 72 LEU A C 1
ATOM 592 O O . LEU A 1 72 ? 8.544 -7.152 -7.959 1.00 64.06 72 LEU A O 1
ATOM 596 N N . VAL A 1 73 ? 8.118 -6.503 -10.058 1.00 59.50 73 VAL A N 1
ATOM 597 C CA . VAL A 1 73 ? 9.511 -6.651 -10.500 1.00 59.50 73 VAL A CA 1
ATOM 598 C C . VAL A 1 73 ? 10.371 -5.492 -9.982 1.00 59.50 73 VAL A C 1
ATOM 600 O O . VAL A 1 73 ? 10.512 -4.460 -10.637 1.00 59.50 73 VAL A O 1
ATOM 603 N N . LEU A 1 74 ? 11.006 -5.668 -8.819 1.00 65.69 74 LEU A N 1
ATOM 604 C CA . LEU A 1 74 ? 12.141 -4.832 -8.415 1.00 65.69 74 LEU A CA 1
ATOM 605 C C . LEU A 1 74 ? 13.426 -5.475 -8.911 1.00 65.69 74 LEU A C 1
ATOM 607 O O . LEU A 1 74 ? 13.928 -6.450 -8.355 1.00 65.69 74 LEU A O 1
ATOM 611 N N . ARG A 1 75 ? 13.969 -4.907 -9.982 1.00 67.56 75 ARG A N 1
ATOM 612 C CA . ARG A 1 75 ? 15.279 -5.306 -10.480 1.00 67.56 75 ARG A CA 1
ATOM 613 C C . ARG A 1 75 ? 16.355 -4.718 -9.572 1.00 67.56 75 ARG A C 1
ATOM 615 O O . ARG A 1 75 ? 16.329 -3.525 -9.273 1.00 67.56 75 ARG A O 1
ATOM 622 N N . ILE A 1 76 ? 17.306 -5.548 -9.153 1.00 77.62 76 ILE A N 1
ATOM 623 C CA . ILE A 1 76 ? 18.491 -5.084 -8.423 1.00 77.62 76 ILE A CA 1
ATOM 624 C C . ILE A 1 76 ? 19.222 -4.066 -9.314 1.00 77.62 76 ILE A C 1
ATOM 626 O O . ILE A 1 76 ? 19.417 -4.344 -10.505 1.00 77.62 76 ILE A O 1
ATOM 630 N N . PRO A 1 77 ? 19.606 -2.888 -8.785 1.00 79.62 77 PRO A N 1
ATOM 631 C CA . PRO A 1 77 ? 20.327 -1.899 -9.569 1.00 79.62 77 PRO A CA 1
ATOM 632 C C . PRO A 1 77 ? 21.658 -2.488 -10.037 1.00 79.62 77 PRO A C 1
ATOM 634 O O . PRO A 1 77 ? 22.451 -2.987 -9.241 1.00 79.62 77 PRO A O 1
ATOM 637 N N . ASN A 1 78 ? 21.897 -2.439 -11.346 1.00 83.00 78 ASN A N 1
ATOM 638 C CA . ASN A 1 78 ? 23.170 -2.833 -11.926 1.00 83.00 78 ASN A CA 1
ATOM 639 C C . ASN A 1 78 ? 23.998 -1.576 -12.198 1.00 83.00 78 ASN A C 1
ATOM 641 O O . ASN A 1 78 ? 23.722 -0.849 -13.148 1.00 83.00 78 ASN A O 1
ATOM 645 N N . ASN A 1 79 ? 25.035 -1.355 -11.389 1.00 82.88 79 ASN A N 1
ATOM 646 C CA . ASN A 1 79 ? 25.914 -0.184 -11.486 1.00 82.88 79 ASN A CA 1
ATOM 647 C C . ASN A 1 79 ? 26.715 -0.097 -12.799 1.00 82.88 79 ASN A C 1
ATOM 649 O O . ASN A 1 79 ? 27.404 0.894 -13.020 1.00 82.88 79 ASN A O 1
ATOM 653 N N . ARG A 1 80 ? 26.655 -1.116 -13.666 1.00 87.50 80 ARG A N 1
ATOM 654 C CA . ARG A 1 80 ? 27.294 -1.093 -14.990 1.00 87.50 80 ARG A CA 1
ATOM 65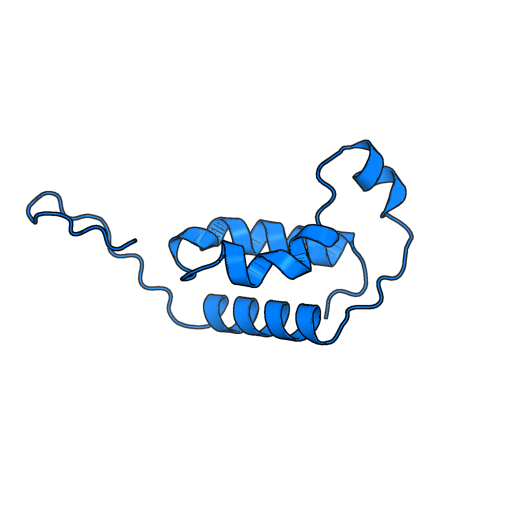5 C C . ARG A 1 80 ? 26.487 -0.331 -16.042 1.00 87.50 80 ARG A C 1
ATOM 657 O O . ARG A 1 80 ? 27.032 -0.029 -17.097 1.00 87.50 80 ARG A O 1
ATOM 664 N N . PHE A 1 81 ? 25.214 -0.034 -15.782 1.00 84.25 81 PHE A N 1
ATOM 665 C CA . PHE A 1 81 ? 24.344 0.677 -16.718 1.00 84.25 81 PHE A CA 1
ATOM 666 C C . PHE A 1 81 ? 23.936 2.046 -16.158 1.00 84.25 81 PHE A C 1
ATOM 668 O O . PHE A 1 81 ? 23.721 2.168 -14.950 1.00 84.25 81 PHE A O 1
ATOM 675 N N . PRO A 1 82 ? 23.802 3.080 -17.009 1.00 86.56 82 PRO A N 1
ATOM 676 C CA . PRO A 1 82 ? 23.305 4.377 -16.573 1.00 86.56 82 PRO A CA 1
ATOM 677 C C . PRO A 1 82 ? 21.842 4.277 -16.124 1.00 86.56 82 PRO A C 1
ATOM 679 O O . PRO A 1 82 ? 21.031 3.569 -16.725 1.00 86.56 82 PRO A O 1
ATOM 682 N N . PHE A 1 83 ? 21.490 5.020 -15.075 1.00 85.00 83 PHE A N 1
ATOM 683 C CA . PHE A 1 83 ? 20.123 5.091 -14.564 1.00 85.00 83 PHE A CA 1
ATOM 684 C C . PHE A 1 83 ? 19.340 6.191 -15.290 1.00 85.00 83 PHE A C 1
ATOM 686 O O . PHE A 1 83 ? 19.816 7.319 -15.410 1.00 85.00 83 PHE A O 1
ATOM 693 N N . LYS A 1 84 ? 18.118 5.884 -15.741 1.00 83.12 84 LYS A N 1
ATOM 694 C CA . LYS A 1 84 ? 17.175 6.877 -16.275 1.00 83.12 84 LYS A CA 1
ATOM 695 C C . LYS A 1 84 ? 16.075 7.127 -15.250 1.00 83.12 84 LYS A C 1
ATOM 697 O O . LYS A 1 84 ? 15.345 6.205 -14.898 1.00 83.12 84 LYS A O 1
ATOM 702 N N . VAL A 1 85 ? 15.957 8.370 -14.791 1.00 83.06 85 VAL A N 1
ATOM 703 C CA . VAL A 1 85 ? 14.888 8.806 -13.884 1.00 83.06 85 VAL A CA 1
ATOM 704 C C . VAL A 1 85 ? 13.756 9.403 -14.721 1.00 83.06 85 VAL A C 1
ATOM 706 O O . VAL A 1 85 ? 14.008 10.221 -15.604 1.00 83.06 85 VAL A O 1
ATOM 709 N N . GLN A 1 86 ? 12.521 8.965 -14.479 1.00 74.56 86 GLN A N 1
ATOM 710 C CA . GLN A 1 86 ? 11.305 9.548 -15.055 1.00 74.56 86 GLN A CA 1
ATOM 711 C C . GLN A 1 86 ? 10.456 10.097 -13.905 1.00 74.56 86 GLN A C 1
ATOM 713 O O . GLN A 1 86 ? 10.268 9.389 -12.913 1.00 74.56 86 GLN A O 1
ATOM 718 N N . THR A 1 87 ? 10.002 11.344 -14.036 1.00 62.84 87 THR A N 1
ATOM 719 C CA . THR A 1 87 ? 9.234 12.081 -13.018 1.00 62.84 87 THR A CA 1
ATOM 720 C C . THR A 1 87 ? 7.763 12.145 -13.395 1.00 62.84 87 THR A C 1
ATOM 722 O O . THR A 1 87 ? 7.487 12.377 -14.594 1.00 62.84 87 THR A O 1
#

pLDDT: mean 75.66, std 10.3, range [52.38, 87.81]

InterPro domains:
  IPR043128 Reverse transcriptase/Diguanylate cyclase domain [G3DSA:3.30.70.270] (1-82)
  IPR043502 DNA/RNA polymerase superfamily [SSF56672] (2-87)
  IPR051320 Viral Replication and Maturation Polyprotein [PTHR33064] (2-87)

Radius of gyration: 15.77 Å; chains: 1; bounding box: 45×22×38 Å

Sequence (87 aa):
LPQTPDEACKFVKAAEYYRKFIPKFSQIAEPLRKFVPTTRIQQKKGKKTIITLTDDEIKAFEQLKKFLTTDLVLRIPNNRFPFKVQT